Protein AF-A0A2V7P1I6-F1 (afdb_monomer_lite)

Structure (mmCIF, N/CA/C/O backbone):
data_AF-A0A2V7P1I6-F1
#
_entry.id   AF-A0A2V7P1I6-F1
#
loop_
_atom_site.group_PDB
_atom_site.id
_atom_site.type_symbol
_atom_site.label_atom_id
_atom_site.label_alt_id
_atom_site.label_comp_id
_atom_site.label_asym_id
_atom_site.label_entity_id
_atom_site.label_seq_id
_atom_site.pdbx_PDB_ins_code
_atom_site.Cartn_x
_atom_site.Cartn_y
_atom_site.Cartn_z
_atom_site.occupancy
_atom_site.B_iso_or_equiv
_atom_site.auth_seq_id
_atom_site.auth_comp_id
_atom_site.auth_asym_id
_atom_site.auth_atom_id
_atom_site.pdbx_PDB_model_num
ATOM 1 N N . MET A 1 1 ? 9.101 24.414 -1.339 1.00 35.94 1 MET A N 1
ATOM 2 C CA . MET A 1 1 ? 9.458 23.532 -2.471 1.00 35.94 1 MET A CA 1
ATOM 3 C C . MET A 1 1 ? 8.261 22.651 -2.762 1.00 35.94 1 MET A C 1
ATOM 5 O O . MET A 1 1 ? 8.001 21.736 -1.996 1.00 35.94 1 MET A O 1
ATOM 9 N N . THR A 1 2 ? 7.480 22.969 -3.791 1.00 46.25 2 THR A N 1
ATOM 10 C CA . THR A 1 2 ? 6.443 22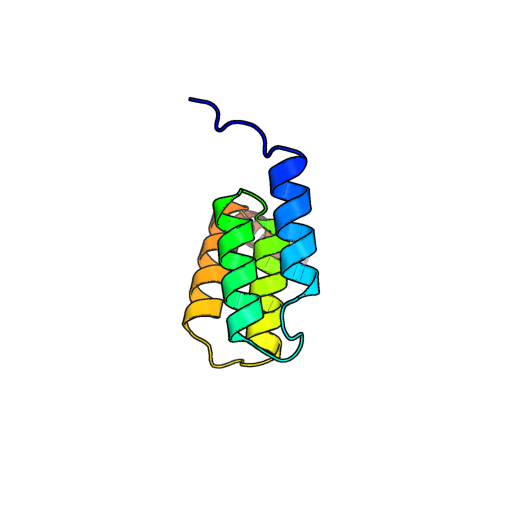.064 -4.297 1.00 46.25 2 THR A CA 1
ATOM 11 C C . THR A 1 2 ? 7.149 20.887 -4.964 1.00 46.25 2 THR A C 1
ATOM 13 O O . THR A 1 2 ? 8.009 21.092 -5.821 1.00 46.25 2 THR A O 1
ATOM 16 N N . ALA A 1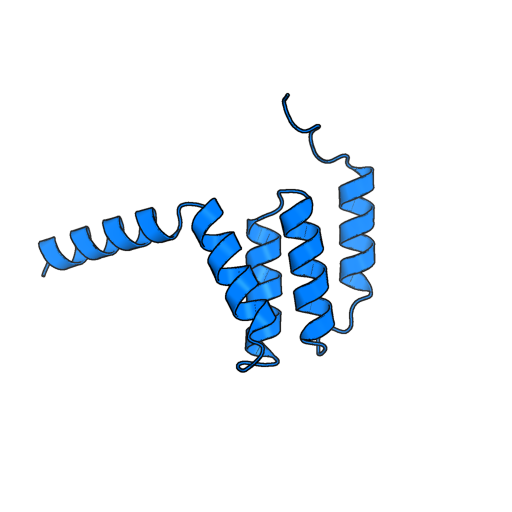 3 ? 6.865 19.658 -4.528 1.00 50.84 3 ALA A N 1
ATOM 17 C CA . ALA A 1 3 ? 7.325 18.481 -5.255 1.00 50.84 3 ALA A CA 1
ATOM 18 C C . ALA A 1 3 ? 6.826 18.596 -6.709 1.00 50.84 3 ALA A C 1
ATOM 20 O O . ALA A 1 3 ? 5.668 18.978 -6.908 1.00 50.84 3 ALA A O 1
ATOM 21 N N . PRO A 1 4 ? 7.671 18.347 -7.724 1.00 58.19 4 PRO A N 1
ATOM 22 C CA . PRO A 1 4 ? 7.218 18.399 -9.105 1.00 58.19 4 PRO A CA 1
ATOM 23 C C . PRO A 1 4 ? 6.071 17.403 -9.286 1.00 58.19 4 PRO A C 1
ATOM 25 O O . PRO A 1 4 ? 6.160 16.263 -8.825 1.00 58.19 4 PRO A O 1
ATOM 28 N N . ALA A 1 5 ? 4.991 17.847 -9.934 1.00 69.62 5 ALA A N 1
ATOM 29 C CA . ALA A 1 5 ? 3.882 16.978 -10.301 1.00 69.62 5 ALA A CA 1
ATOM 30 C C . ALA A 1 5 ? 4.423 15.751 -11.053 1.00 69.62 5 ALA A C 1
ATOM 32 O O . ALA A 1 5 ? 5.313 15.880 -11.899 1.00 69.62 5 ALA A O 1
ATOM 33 N N . LEU A 1 6 ? 3.913 14.564 -10.709 1.00 79.81 6 LEU A N 1
ATOM 34 C CA . LEU A 1 6 ? 4.329 13.303 -11.315 1.00 79.81 6 LEU A CA 1
ATOM 35 C C . LEU A 1 6 ? 4.225 13.405 -12.843 1.00 79.81 6 LEU A C 1
ATOM 37 O O . LEU A 1 6 ? 3.153 13.691 -13.375 1.00 79.81 6 LEU A O 1
ATOM 41 N N . SER A 1 7 ? 5.333 13.189 -13.553 1.00 87.19 7 SER A N 1
ATOM 42 C CA . SER A 1 7 ? 5.321 13.296 -15.013 1.00 87.19 7 SER A CA 1
ATOM 43 C C . SER A 1 7 ? 4.524 12.149 -15.646 1.00 87.19 7 SER A C 1
ATOM 45 O O . SER A 1 7 ? 4.496 11.033 -15.124 1.00 87.19 7 SER A O 1
ATOM 47 N N . GLU A 1 8 ? 3.929 12.380 -16.819 1.00 85.62 8 GLU A N 1
ATOM 48 C CA . GLU A 1 8 ? 3.244 11.318 -17.576 1.00 85.62 8 GLU A CA 1
ATOM 49 C C . GLU A 1 8 ? 4.170 10.132 -17.882 1.00 85.62 8 GLU A C 1
ATOM 51 O O . GLU A 1 8 ? 3.736 8.980 -17.900 1.00 85.62 8 GLU A O 1
ATOM 56 N N . ARG A 1 9 ? 5.468 10.404 -18.073 1.00 87.06 9 ARG A N 1
ATOM 57 C CA . ARG A 1 9 ? 6.493 9.374 -18.278 1.00 87.06 9 ARG A CA 1
ATOM 58 C C . ARG A 1 9 ? 6.684 8.509 -17.036 1.00 87.06 9 ARG A C 1
ATOM 60 O O . ARG A 1 9 ? 6.740 7.288 -17.164 1.00 87.06 9 ARG A O 1
ATOM 67 N N . ASP A 1 10 ? 6.736 9.120 -15.854 1.00 87.25 10 ASP A N 1
ATOM 68 C CA . ASP A 1 10 ? 6.852 8.393 -14.585 1.00 87.25 10 ASP A CA 1
ATOM 69 C C . ASP A 1 10 ? 5.626 7.507 -14.350 1.00 87.25 10 ASP A C 1
ATOM 71 O O . ASP A 1 10 ? 5.759 6.339 -13.981 1.00 87.25 10 ASP A O 1
ATOM 75 N N . LEU A 1 11 ? 4.430 8.034 -14.626 1.00 88.44 11 LEU A N 1
ATOM 76 C CA . LEU A 1 11 ? 3.186 7.280 -14.502 1.00 88.44 11 LEU A CA 1
ATOM 77 C C . LEU A 1 11 ? 3.121 6.113 -15.502 1.00 88.44 11 LEU A C 1
ATOM 79 O O . LEU A 1 11 ? 2.712 5.006 -15.148 1.00 88.44 11 LEU A O 1
ATOM 83 N N . ALA A 1 12 ? 3.553 6.330 -16.746 1.00 90.31 12 ALA A N 1
ATOM 84 C CA . ALA A 1 12 ? 3.615 5.283 -17.761 1.00 90.31 12 ALA A CA 1
ATOM 85 C C . ALA A 1 12 ? 4.606 4.170 -17.382 1.00 90.31 12 ALA A C 1
ATOM 87 O O . ALA A 1 12 ? 4.306 2.987 -17.571 1.00 90.31 12 ALA A O 1
ATOM 88 N N . ALA A 1 13 ? 5.758 4.531 -16.810 1.00 90.50 13 ALA A N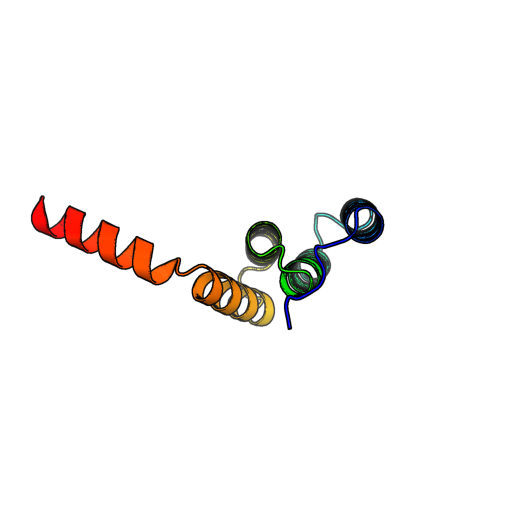 1
ATOM 89 C CA . ALA A 1 13 ? 6.741 3.571 -16.322 1.00 90.50 13 ALA A CA 1
ATOM 90 C C . ALA A 1 13 ? 6.175 2.716 -15.177 1.00 90.50 13 ALA A C 1
ATOM 92 O O . ALA A 1 13 ? 6.277 1.489 -15.232 1.00 90.50 13 ALA A O 1
ATOM 93 N N . LEU A 1 14 ? 5.508 3.339 -14.199 1.00 92.69 14 LEU A N 1
ATOM 94 C CA . LEU A 1 14 ? 4.854 2.634 -13.092 1.00 92.69 14 LEU A CA 1
ATOM 95 C C . LEU A 1 14 ? 3.784 1.654 -13.583 1.00 92.69 14 LEU A C 1
ATOM 97 O O . LEU A 1 14 ? 3.808 0.484 -13.213 1.00 92.69 14 LEU A O 1
ATOM 101 N N . ARG A 1 15 ? 2.899 2.088 -14.489 1.00 91.56 15 ARG A N 1
ATOM 102 C CA . ARG A 1 15 ? 1.867 1.218 -15.083 1.00 91.56 15 ARG A CA 1
ATOM 103 C C . ARG A 1 15 ? 2.463 0.055 -15.870 1.00 91.56 15 ARG A C 1
ATOM 105 O O . ARG A 1 15 ? 1.930 -1.050 -15.861 1.00 91.56 15 ARG A O 1
ATOM 112 N N . SER A 1 16 ? 3.559 0.297 -16.586 1.00 93.69 16 SER A N 1
ATOM 113 C CA . SER A 1 16 ? 4.269 -0.759 -17.307 1.00 93.69 16 SER A CA 1
ATOM 114 C C . SER A 1 16 ? 4.862 -1.789 -16.347 1.00 93.69 16 SER A C 1
ATOM 116 O O . SER A 1 16 ? 4.715 -2.987 -16.574 1.00 93.69 16 SER A O 1
ATOM 118 N N . PHE A 1 17 ? 5.472 -1.328 -15.254 1.00 90.88 17 PHE A N 1
ATOM 119 C CA . PHE A 1 17 ? 6.011 -2.195 -14.212 1.00 90.88 17 PHE A CA 1
ATOM 120 C C . PHE A 1 17 ? 4.908 -2.999 -13.509 1.00 90.88 17 PHE A C 1
ATOM 122 O O . PHE A 1 17 ? 5.032 -4.215 -13.407 1.00 90.88 17 PHE A O 1
ATOM 129 N N . ALA A 1 18 ? 3.791 -2.365 -13.143 1.00 91.81 18 ALA A N 1
ATOM 130 C CA . ALA A 1 18 ? 2.645 -3.027 -12.515 1.00 91.81 18 ALA A CA 1
ATOM 131 C C . ALA A 1 18 ? 2.051 -4.163 -13.368 1.00 91.81 18 ALA A C 1
ATOM 133 O O . ALA A 1 18 ? 1.570 -5.152 -12.838 1.00 91.81 18 ALA A O 1
ATOM 134 N N . ARG A 1 19 ? 2.128 -4.084 -14.702 1.00 93.94 19 ARG A N 1
ATOM 135 C CA . ARG A 1 19 ? 1.682 -5.182 -15.585 1.00 93.94 19 ARG A CA 1
ATOM 136 C C . ARG A 1 19 ? 2.633 -6.378 -15.634 1.00 93.94 19 ARG A C 1
ATOM 138 O O . ARG A 1 19 ? 2.289 -7.393 -16.228 1.00 93.94 19 ARG A O 1
ATOM 145 N N . ARG A 1 20 ? 3.847 -6.232 -15.106 1.00 93.75 20 ARG A N 1
ATOM 146 C CA . ARG A 1 20 ? 4.912 -7.240 -15.178 1.00 93.75 20 ARG A CA 1
ATOM 147 C C . ARG A 1 20 ? 5.166 -7.939 -13.849 1.00 93.75 20 ARG A C 1
ATOM 149 O O . ARG A 1 20 ? 5.963 -8.872 -13.838 1.00 93.75 20 ARG A O 1
ATOM 156 N N . ILE A 1 21 ? 4.555 -7.478 -12.757 1.00 95.31 21 ILE A N 1
ATOM 157 C CA . ILE A 1 21 ? 4.646 -8.185 -11.481 1.00 95.31 21 ILE A CA 1
ATOM 158 C C . ILE A 1 21 ? 3.820 -9.472 -11.536 1.00 95.31 21 ILE A C 1
ATOM 160 O O . ILE A 1 21 ? 2.832 -9.547 -12.267 1.00 95.31 21 ILE A O 1
ATOM 164 N N . ASP A 1 22 ? 4.232 -10.479 -10.772 1.00 95.56 22 ASP A N 1
ATOM 165 C CA . ASP A 1 22 ? 3.422 -11.676 -10.569 1.00 95.56 22 ASP A CA 1
ATOM 166 C C . ASP A 1 22 ? 2.229 -11.323 -9.658 1.00 95.56 22 ASP A C 1
ATOM 168 O O . ASP A 1 22 ? 2.453 -10.893 -8.524 1.00 95.56 22 ASP A O 1
ATOM 172 N N . PRO A 1 23 ? 0.971 -11.496 -10.114 1.00 94.81 23 PRO A N 1
ATOM 173 C CA . PRO A 1 23 ? -0.219 -11.162 -9.327 1.00 94.81 23 PRO A CA 1
ATOM 174 C C . PRO A 1 23 ? -0.442 -12.064 -8.099 1.00 94.81 23 PRO A C 1
ATOM 176 O O . PRO A 1 23 ? -1.377 -11.830 -7.329 1.00 94.81 23 PRO A O 1
ATOM 179 N N . SER A 1 24 ? 0.357 -13.125 -7.941 1.00 97.06 24 SER A N 1
ATOM 180 C CA . SER A 1 24 ? 0.323 -14.032 -6.786 1.00 97.06 24 SER A CA 1
ATOM 181 C C . SER A 1 24 ? 1.497 -13.817 -5.825 1.00 97.06 24 SER A C 1
ATOM 183 O O . SER A 1 24 ? 1.558 -14.474 -4.787 1.00 97.06 24 SER A O 1
ATOM 185 N N . ASP A 1 25 ? 2.420 -12.905 -6.139 1.00 98.00 25 ASP A N 1
ATOM 186 C CA . ASP A 1 25 ? 3.575 -12.593 -5.297 1.00 98.00 25 ASP A CA 1
ATOM 187 C C . ASP A 1 25 ? 3.269 -11.402 -4.374 1.00 98.00 25 ASP A C 1
ATOM 189 O O . ASP A 1 25 ? 3.262 -10.236 -4.784 1.00 98.00 25 ASP A O 1
ATOM 193 N N . ALA A 1 26 ? 3.060 -11.698 -3.088 1.00 98.25 26 ALA A N 1
ATOM 194 C CA . ALA A 1 26 ? 2.837 -10.691 -2.051 1.00 98.25 26 ALA A CA 1
ATOM 195 C C . ALA A 1 26 ? 3.983 -9.662 -1.963 1.00 98.25 26 ALA A C 1
ATOM 197 O O . ALA A 1 26 ? 3.747 -8.467 -1.766 1.00 98.25 26 ALA A O 1
ATOM 198 N N . GLY A 1 27 ? 5.231 -10.100 -2.155 1.00 98.19 27 GLY A N 1
ATOM 199 C CA . GLY A 1 27 ? 6.402 -9.230 -2.146 1.00 98.19 27 GLY A CA 1
ATOM 200 C C . GLY A 1 27 ? 6.425 -8.269 -3.326 1.00 98.19 27 GLY A C 1
ATOM 201 O O . GLY A 1 27 ? 6.785 -7.098 -3.158 1.00 98.19 27 GLY A O 1
ATOM 202 N N . ALA A 1 28 ? 5.988 -8.723 -4.499 1.00 97.94 28 ALA A N 1
ATOM 203 C CA . ALA A 1 28 ? 5.892 -7.877 -5.678 1.00 97.94 28 ALA A CA 1
ATOM 204 C C . ALA A 1 28 ? 4.835 -6.774 -5.504 1.00 97.94 28 ALA A C 1
ATOM 206 O O . ALA A 1 28 ? 5.128 -5.607 -5.781 1.00 97.94 28 ALA A O 1
ATOM 207 N N . HIS A 1 29 ? 3.666 -7.114 -4.952 1.00 98.38 29 HIS A N 1
ATOM 208 C CA . HIS A 1 29 ? 2.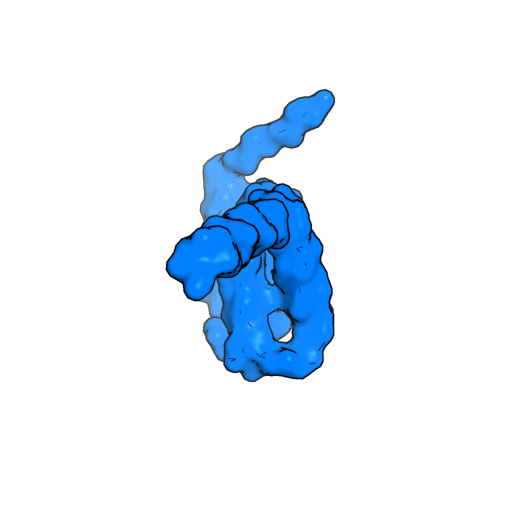635 -6.139 -4.586 1.00 98.38 29 HIS A CA 1
ATOM 209 C C . HIS A 1 29 ? 3.132 -5.140 -3.528 1.00 98.38 29 HIS A C 1
ATOM 211 O O . HIS A 1 29 ? 3.026 -3.930 -3.727 1.00 98.38 29 HIS A O 1
ATOM 217 N N . ASN A 1 30 ? 3.792 -5.600 -2.456 1.00 98.56 30 ASN A N 1
ATOM 218 C CA . ASN A 1 30 ? 4.380 -4.695 -1.461 1.00 98.56 30 ASN A CA 1
ATOM 219 C C . ASN A 1 30 ? 5.391 -3.721 -2.095 1.00 98.56 30 ASN A C 1
ATOM 221 O O . ASN A 1 30 ? 5.369 -2.523 -1.821 1.00 98.56 30 ASN A O 1
ATOM 225 N N . ASN A 1 31 ? 6.269 -4.210 -2.969 1.00 97.81 31 ASN A N 1
ATOM 226 C CA . ASN A 1 31 ? 7.266 -3.363 -3.621 1.00 97.81 31 ASN A CA 1
ATOM 227 C C . ASN A 1 31 ? 6.627 -2.345 -4.576 1.00 97.81 31 ASN A C 1
ATOM 229 O O . ASN A 1 31 ? 7.073 -1.195 -4.631 1.00 97.81 31 ASN A O 1
ATOM 233 N N . LEU A 1 32 ? 5.571 -2.733 -5.296 1.00 97.25 32 LEU A N 1
ATOM 234 C CA . LEU A 1 32 ? 4.797 -1.817 -6.130 1.00 97.25 32 LEU A CA 1
ATOM 235 C C . LEU A 1 32 ? 4.108 -0.735 -5.283 1.00 97.25 32 LEU A C 1
ATOM 237 O O . LEU A 1 32 ? 4.197 0.446 -5.621 1.00 97.25 32 LEU A O 1
ATOM 241 N N . GLY A 1 33 ? 3.523 -1.108 -4.142 1.00 97.56 33 GLY A N 1
ATOM 242 C CA . GLY A 1 33 ? 2.943 -0.160 -3.192 1.00 97.56 33 GLY A CA 1
ATOM 243 C C . GLY A 1 33 ? 3.962 0.861 -2.680 1.00 97.56 33 GLY A C 1
ATOM 244 O O . GLY A 1 33 ? 3.692 2.063 -2.682 1.00 97.56 33 GLY A O 1
ATOM 245 N N . VAL A 1 34 ? 5.184 0.425 -2.343 1.00 97.31 34 VAL A N 1
ATOM 246 C CA . VAL A 1 34 ? 6.278 1.336 -1.948 1.00 97.31 34 VAL A CA 1
ATOM 247 C C . VAL A 1 34 ? 6.611 2.325 -3.068 1.00 97.31 34 VAL A C 1
ATOM 249 O O . VAL A 1 34 ? 6.844 3.507 -2.801 1.00 97.31 34 VAL A O 1
ATOM 252 N N . LEU A 1 35 ? 6.638 1.877 -4.326 1.00 95.06 35 LEU A N 1
ATOM 253 C CA . LEU A 1 35 ? 6.901 2.758 -5.466 1.00 95.06 35 LEU A CA 1
ATOM 254 C C . LEU A 1 35 ? 5.801 3.809 -5.641 1.00 95.06 35 LEU A C 1
ATOM 256 O O . LEU A 1 35 ? 6.125 4.985 -5.821 1.00 95.06 35 LEU A O 1
ATOM 260 N N . TYR A 1 36 ? 4.531 3.410 -5.552 1.00 95.44 36 TYR A N 1
ATOM 261 C CA . TYR A 1 36 ? 3.402 4.339 -5.611 1.00 95.44 36 TYR A CA 1
ATOM 262 C C . TYR A 1 36 ? 3.441 5.355 -4.468 1.00 95.44 36 TYR A C 1
ATOM 264 O O . TYR A 1 36 ? 3.374 6.561 -4.719 1.00 95.44 36 TYR A O 1
ATOM 272 N N . TYR A 1 37 ? 3.676 4.894 -3.239 1.00 94.56 37 TYR A N 1
ATOM 273 C CA . TYR A 1 37 ? 3.761 5.750 -2.059 1.00 94.56 37 TYR A CA 1
ATOM 274 C C . TYR A 1 37 ? 4.863 6.810 -2.206 1.00 94.56 37 TYR A C 1
ATOM 276 O O . TYR A 1 37 ? 4.620 8.003 -2.036 1.00 94.56 37 TYR A O 1
ATOM 284 N N . ARG A 1 38 ? 6.063 6.413 -2.653 1.00 92.12 38 ARG A N 1
ATOM 285 C CA . ARG A 1 38 ? 7.184 7.344 -2.898 1.00 92.12 38 ARG A CA 1
ATOM 286 C C . ARG A 1 38 ? 6.914 8.368 -4.002 1.00 92.12 38 ARG A C 1
ATOM 288 O O . ARG A 1 38 ? 7.613 9.378 -4.073 1.00 92.12 38 ARG A O 1
ATOM 295 N N . LYS A 1 39 ? 5.950 8.101 -4.882 1.00 90.94 39 LYS A N 1
ATOM 296 C CA . LYS A 1 39 ? 5.506 9.011 -5.944 1.00 90.94 39 LYS A CA 1
ATOM 297 C C . LYS A 1 39 ? 4.279 9.841 -5.545 1.00 90.94 39 LYS A C 1
ATOM 299 O O . LYS A 1 39 ? 3.794 10.607 -6.371 1.00 90.94 39 LYS A O 1
ATOM 304 N N . GLY A 1 40 ? 3.811 9.724 -4.299 1.00 90.31 40 GLY A N 1
ATOM 305 C CA . GLY A 1 40 ? 2.636 10.431 -3.784 1.00 90.31 40 GLY A CA 1
ATOM 306 C C . GLY A 1 40 ? 1.300 9.832 -4.233 1.00 90.31 40 GLY A C 1
ATOM 307 O O . GLY A 1 40 ? 0.253 10.415 -3.970 1.00 90.31 40 GLY A O 1
ATOM 308 N N . LEU A 1 41 ? 1.319 8.671 -4.890 1.00 92.12 41 LEU A N 1
ATOM 309 C CA . LEU A 1 41 ? 0.135 7.929 -5.323 1.00 92.12 41 LEU A CA 1
ATOM 310 C C . LEU A 1 41 ? -0.359 7.053 -4.163 1.00 92.12 41 LEU A C 1
ATOM 312 O O . LEU A 1 41 ? -0.220 5.832 -4.166 1.00 92.12 41 LEU A O 1
ATOM 316 N N . VAL A 1 42 ? -0.824 7.702 -3.091 1.00 93.00 42 VAL A N 1
ATOM 317 C CA . VAL A 1 42 ? -1.080 7.028 -1.805 1.00 93.00 42 VAL A CA 1
ATOM 318 C C . VAL A 1 42 ? -2.265 6.060 -1.888 1.00 93.00 42 VAL A C 1
ATOM 320 O O . VAL A 1 42 ? -2.219 4.993 -1.283 1.00 93.00 42 VAL A O 1
ATOM 323 N N . ALA A 1 43 ? -3.295 6.376 -2.678 1.00 92.44 43 ALA A N 1
ATOM 324 C CA . ALA A 1 43 ? -4.442 5.489 -2.875 1.00 92.44 43 ALA A CA 1
ATOM 325 C C . ALA A 1 43 ? -4.040 4.180 -3.577 1.00 92.44 43 ALA A C 1
ATOM 327 O O . ALA A 1 43 ? -4.419 3.094 -3.141 1.00 92.44 43 ALA A O 1
ATOM 328 N N . GLU A 1 44 ? -3.225 4.276 -4.627 1.00 94.81 44 GLU A N 1
ATOM 329 C CA . GLU A 1 44 ? -2.670 3.123 -5.328 1.00 94.81 44 GLU A CA 1
ATOM 330 C C . GLU A 1 44 ? -1.734 2.323 -4.418 1.00 94.81 44 GLU A C 1
ATOM 332 O O . GLU A 1 44 ? -1.780 1.098 -4.416 1.00 94.81 44 GLU A O 1
ATOM 337 N N . ALA A 1 45 ? -0.936 2.995 -3.584 1.00 97.00 45 ALA A N 1
ATOM 338 C CA . ALA A 1 45 ? -0.090 2.317 -2.608 1.00 97.00 45 ALA A CA 1
ATOM 339 C C . ALA A 1 45 ? -0.899 1.476 -1.611 1.00 97.00 45 ALA A C 1
ATOM 341 O O . ALA A 1 45 ? -0.562 0.316 -1.381 1.00 97.00 45 ALA A O 1
ATOM 342 N N . ILE A 1 46 ? -1.980 2.042 -1.061 1.00 97.06 46 ILE A N 1
ATOM 343 C CA . ILE A 1 46 ? -2.901 1.345 -0.154 1.00 97.06 46 ILE A CA 1
ATOM 344 C C . ILE A 1 46 ? -3.440 0.080 -0.822 1.00 97.06 46 ILE A C 1
ATOM 346 O O . ILE A 1 46 ? -3.351 -0.991 -0.229 1.00 97.06 46 ILE A O 1
ATOM 350 N N . ALA A 1 47 ? -3.927 0.179 -2.064 1.00 96.69 47 ALA A N 1
ATOM 351 C CA . ALA A 1 47 ? -4.475 -0.968 -2.786 1.00 96.69 47 ALA A CA 1
ATOM 352 C C . ALA A 1 47 ? -3.455 -2.113 -2.929 1.00 96.69 47 ALA A C 1
ATOM 354 O O . ALA A 1 47 ? -3.784 -3.275 -2.691 1.00 96.69 47 ALA A O 1
ATOM 355 N N . GLU A 1 48 ? -2.204 -1.790 -3.257 1.00 98.31 48 GLU A N 1
ATOM 356 C CA . GLU A 1 48 ? -1.149 -2.792 -3.425 1.00 98.31 48 GLU A CA 1
ATOM 357 C C . GLU A 1 48 ? -0.678 -3.390 -2.090 1.00 98.31 48 GLU A C 1
ATOM 359 O O . GLU A 1 48 ? -0.447 -4.597 -2.002 1.00 98.31 48 GLU A O 1
ATOM 364 N N . PHE A 1 49 ? -0.586 -2.594 -1.018 1.00 98.50 49 PHE A N 1
ATOM 365 C CA . PHE A 1 49 ? -0.289 -3.128 0.316 1.00 98.50 49 PHE A CA 1
ATOM 366 C C . PHE A 1 49 ? -1.412 -4.031 0.832 1.00 98.50 49 PHE A C 1
ATOM 368 O O . PHE A 1 49 ? -1.133 -5.087 1.401 1.00 98.50 49 PHE A O 1
ATOM 375 N N . THR A 1 50 ? -2.674 -3.661 0.598 1.00 98.31 50 THR A N 1
ATOM 376 C CA . THR A 1 50 ? -3.823 -4.520 0.902 1.00 98.31 50 THR A CA 1
ATOM 377 C C . THR A 1 50 ? -3.732 -5.827 0.125 1.00 98.31 50 THR A C 1
ATOM 379 O O . THR A 1 50 ? -3.864 -6.890 0.725 1.00 98.31 50 THR A O 1
ATOM 382 N N . ARG A 1 51 ? -3.415 -5.778 -1.175 1.00 98.38 51 ARG A N 1
ATOM 383 C CA . ARG A 1 51 ? -3.274 -6.991 -1.987 1.00 98.38 51 ARG A CA 1
ATOM 384 C C . ARG A 1 51 ? -2.143 -7.901 -1.503 1.00 98.38 51 ARG A C 1
ATOM 386 O O . ARG A 1 51 ? -2.315 -9.117 -1.465 1.00 98.38 51 ARG A O 1
ATOM 393 N N . ALA A 1 52 ? -1.015 -7.329 -1.081 1.00 98.62 52 ALA A N 1
ATOM 394 C CA .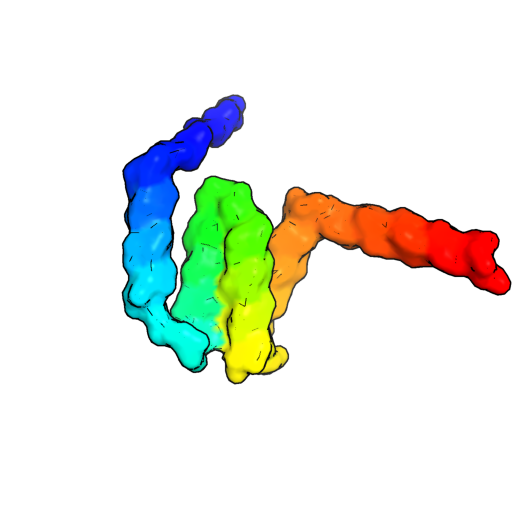 ALA A 1 52 ? 0.069 -8.092 -0.468 1.00 98.62 52 ALA A CA 1
ATOM 395 C C . ALA A 1 52 ? -0.396 -8.839 0.796 1.00 98.62 52 ALA A C 1
ATOM 397 O O . ALA A 1 52 ? -0.054 -10.005 0.968 1.00 98.62 52 ALA A O 1
ATOM 398 N N . LEU A 1 53 ? -1.218 -8.206 1.639 1.00 98.50 53 LEU A N 1
ATOM 399 C CA . LEU A 1 53 ? -1.770 -8.815 2.856 1.00 98.50 53 LEU A CA 1
ATOM 400 C C . LEU A 1 53 ? -2.897 -9.823 2.589 1.00 98.50 53 LEU A C 1
ATOM 402 O O . LEU A 1 53 ? -3.086 -10.742 3.380 1.00 98.50 53 LEU A O 1
ATOM 406 N N . GLU A 1 54 ? -3.638 -9.688 1.487 1.00 98.44 54 GLU A N 1
ATOM 407 C CA . GLU A 1 54 ? -4.582 -10.723 1.037 1.00 98.44 54 GLU A CA 1
ATOM 408 C C . GLU A 1 54 ? -3.856 -12.018 0.640 1.00 98.44 54 GLU A C 1
ATOM 410 O O . GLU A 1 54 ? -4.378 -13.110 0.867 1.00 98.44 54 GLU A O 1
ATOM 415 N N . LEU A 1 55 ? -2.659 -11.898 0.052 1.00 98.38 55 LEU A N 1
ATOM 416 C CA . LEU A 1 55 ? -1.823 -13.024 -0.373 1.00 98.38 55 LEU A CA 1
ATOM 417 C C . LEU A 1 55 ? -1.000 -13.612 0.785 1.00 98.38 55 LEU A C 1
ATOM 419 O O . LEU A 1 55 ? -0.937 -14.831 0.936 1.00 98.38 55 LEU A O 1
ATOM 423 N N . ASP A 1 56 ? -0.395 -12.757 1.615 1.00 98.38 56 ASP A N 1
ATOM 424 C CA . ASP A 1 56 ? 0.302 -13.136 2.847 1.00 98.38 56 ASP A CA 1
ATOM 425 C C . ASP A 1 56 ? -0.160 -12.268 4.036 1.00 98.38 56 ASP A C 1
ATOM 427 O O . ASP A 1 56 ? 0.420 -11.213 4.320 1.00 98.38 56 ASP A O 1
ATOM 431 N N . PRO A 1 57 ? -1.152 -12.745 4.810 1.00 98.25 57 PRO A N 1
ATOM 432 C CA . PRO A 1 57 ? -1.658 -12.032 5.982 1.00 98.25 57 PRO A CA 1
ATOM 433 C C . PRO A 1 57 ? -0.632 -11.820 7.103 1.00 98.25 57 PRO A C 1
ATOM 435 O O . PRO A 1 57 ? -0.900 -11.067 8.037 1.00 98.25 57 PRO A O 1
ATOM 438 N N . LYS A 1 58 ? 0.523 -12.502 7.071 1.00 98.12 58 LYS A N 1
ATOM 439 C CA . LYS A 1 58 ? 1.572 -12.399 8.099 1.00 98.12 58 LYS A CA 1
ATOM 440 C C . LYS A 1 58 ? 2.710 -11.462 7.689 1.00 98.12 58 LYS A C 1
ATOM 442 O O . LYS A 1 58 ? 3.672 -11.308 8.448 1.00 98.12 58 LYS A O 1
ATOM 447 N N . MET A 1 59 ? 2.611 -10.816 6.527 1.00 98.38 59 MET A N 1
ATOM 448 C CA . MET A 1 59 ? 3.637 -9.925 5.998 1.00 98.38 59 MET A CA 1
ATOM 449 C C . MET A 1 59 ? 3.698 -8.594 6.769 1.00 98.38 59 MET A C 1
ATOM 451 O O . MET A 1 59 ? 3.165 -7.569 6.344 1.00 98.38 59 MET A O 1
ATOM 455 N N . GLN A 1 60 ? 4.417 -8.583 7.895 1.00 98.38 60 GLN A N 1
ATOM 456 C CA . GLN A 1 60 ? 4.522 -7.421 8.797 1.00 98.38 60 GLN A CA 1
ATOM 457 C C . GLN A 1 60 ? 4.999 -6.137 8.100 1.00 98.38 60 GLN A C 1
ATOM 459 O O . GLN A 1 60 ? 4.587 -5.037 8.463 1.00 98.38 60 GLN A O 1
ATOM 464 N N . VAL A 1 61 ? 5.860 -6.257 7.083 1.00 98.25 61 VAL A N 1
ATOM 465 C CA . VAL A 1 61 ? 6.330 -5.097 6.311 1.00 98.25 61 VAL A CA 1
ATOM 466 C C . VAL A 1 61 ? 5.201 -4.441 5.510 1.00 98.25 61 VAL A C 1
ATOM 468 O O . VAL A 1 61 ? 5.108 -3.216 5.504 1.00 98.25 61 VAL A O 1
ATOM 471 N N . ALA A 1 62 ? 4.310 -5.230 4.901 1.00 98.19 62 ALA A N 1
ATOM 472 C CA . ALA A 1 62 ? 3.167 -4.712 4.154 1.00 98.19 62 ALA A CA 1
ATOM 473 C C . ALA A 1 62 ? 2.144 -4.071 5.100 1.00 98.19 62 ALA A C 1
ATOM 475 O O . ALA A 1 62 ? 1.638 -2.990 4.809 1.00 98.19 62 ALA A O 1
ATOM 476 N N . GLN A 1 63 ? 1.924 -4.672 6.276 1.00 98.25 63 GLN A N 1
ATOM 477 C CA . GLN A 1 63 ? 1.086 -4.086 7.324 1.00 98.25 63 GLN A CA 1
ATOM 478 C C . GLN A 1 63 ? 1.610 -2.715 7.763 1.00 98.25 63 GLN A C 1
ATOM 480 O O . GLN A 1 63 ? 0.865 -1.738 7.754 1.00 98.25 63 GLN A O 1
ATOM 485 N N . ARG A 1 64 ? 2.904 -2.615 8.085 1.00 98.12 64 ARG A N 1
ATOM 486 C CA . ARG A 1 64 ? 3.514 -1.345 8.494 1.00 98.12 64 ARG A CA 1
ATOM 487 C C . ARG A 1 64 ? 3.415 -0.281 7.400 1.00 98.12 64 ARG A C 1
ATOM 489 O O . ARG A 1 64 ? 3.146 0.879 7.693 1.00 98.12 64 ARG A O 1
ATOM 496 N N . ASN A 1 65 ? 3.629 -0.667 6.144 1.00 98.19 65 ASN A N 1
ATOM 497 C CA . ASN A 1 65 ? 3.507 0.248 5.014 1.00 98.19 65 ASN A CA 1
ATOM 498 C C . ASN A 1 65 ? 2.062 0.742 4.821 1.00 98.19 65 ASN A C 1
ATOM 500 O O . ASN A 1 65 ? 1.856 1.923 4.547 1.00 98.19 65 ASN A O 1
ATOM 504 N N . LEU A 1 66 ? 1.071 -0.132 5.016 1.00 96.81 66 LEU A N 1
ATOM 505 C CA . LEU A 1 66 ? -0.347 0.222 4.959 1.00 96.81 66 LEU A CA 1
ATOM 506 C C . LEU A 1 66 ? -0.747 1.192 6.083 1.00 96.81 66 LEU A C 1
ATOM 508 O O . LEU A 1 66 ? -1.439 2.173 5.824 1.00 96.81 66 LEU A O 1
ATOM 512 N N . GLU A 1 67 ? -0.278 0.959 7.312 1.00 95.25 67 GLU A N 1
ATOM 513 C CA . GLU A 1 67 ? -0.510 1.856 8.456 1.00 95.25 67 GLU A CA 1
ATOM 514 C C . GLU A 1 67 ? 0.053 3.263 8.199 1.00 95.25 67 GLU A C 1
ATOM 516 O O . GLU A 1 67 ? -0.635 4.260 8.424 1.00 95.25 67 GLU A O 1
ATOM 521 N N . ILE A 1 68 ? 1.276 3.346 7.662 1.00 95.06 68 ILE A N 1
ATOM 522 C CA . ILE A 1 68 ? 1.901 4.616 7.267 1.00 95.06 68 ILE A CA 1
ATOM 523 C C . ILE A 1 68 ? 1.074 5.307 6.175 1.00 95.06 68 ILE A C 1
ATOM 525 O O . ILE A 1 68 ? 0.765 6.491 6.290 1.00 95.06 68 ILE A O 1
ATOM 529 N N . ALA A 1 69 ? 0.666 4.569 5.140 1.00 94.31 69 ALA A N 1
ATOM 530 C CA . ALA A 1 69 ? -0.119 5.132 4.047 1.00 94.31 69 ALA A CA 1
ATOM 531 C C . ALA A 1 69 ? -1.483 5.669 4.522 1.00 94.31 69 ALA A C 1
ATOM 533 O O . ALA A 1 69 ? -1.893 6.744 4.096 1.00 94.31 69 ALA A O 1
ATOM 534 N N . HIS A 1 70 ? -2.165 4.976 5.441 1.00 92.00 70 HIS A N 1
ATOM 535 C CA . HIS A 1 70 ? -3.425 5.449 6.027 1.00 92.00 70 HIS A CA 1
ATOM 536 C C . HIS A 1 70 ? -3.264 6.678 6.923 1.00 92.00 70 HIS A C 1
ATOM 538 O O . HIS A 1 70 ? -4.143 7.547 6.940 1.00 92.00 70 HIS A O 1
ATOM 544 N N . HIS A 1 71 ? -2.163 6.758 7.670 1.00 88.31 71 HIS A N 1
ATOM 545 C CA . HIS A 1 71 ? -1.856 7.930 8.481 1.00 88.31 71 HIS A CA 1
ATOM 546 C C . HIS A 1 71 ? -1.723 9.182 7.600 1.00 88.31 71 HIS A C 1
ATOM 548 O O . HIS A 1 71 ? -2.321 10.214 7.898 1.00 88.31 71 HIS A O 1
ATOM 554 N N . ASP A 1 72 ? -1.037 9.069 6.463 1.00 84.31 72 ASP A N 1
ATOM 555 C CA . ASP A 1 72 ? -0.798 10.199 5.559 1.00 84.31 72 ASP A CA 1
ATOM 556 C C . ASP A 1 72 ? -2.050 10.693 4.818 1.00 84.31 72 ASP A C 1
ATOM 558 O O . ASP A 1 72 ? -2.083 11.838 4.368 1.00 84.31 72 ASP A O 1
ATOM 562 N N . THR A 1 73 ? -3.102 9.873 4.706 1.00 80.25 73 THR A N 1
ATOM 563 C CA . THR A 1 73 ? -4.380 10.294 4.103 1.00 80.25 73 THR A CA 1
ATOM 564 C C . THR A 1 73 ? -5.375 10.878 5.109 1.00 80.25 73 THR A C 1
ATOM 566 O O . THR A 1 73 ? -6.490 11.210 4.711 1.00 80.25 73 THR A O 1
ATOM 569 N N . GLY A 1 74 ? -5.048 10.937 6.408 1.00 77.31 74 GLY A N 1
ATOM 570 C CA . GLY A 1 74 ? -6.018 11.294 7.456 1.00 77.31 74 GLY A CA 1
ATOM 571 C C . GLY A 1 74 ? -7.157 10.273 7.587 1.00 77.31 74 GLY A C 1
ATOM 572 O O . GLY A 1 74 ? -8.249 10.593 8.058 1.00 77.31 74 GLY A O 1
ATOM 573 N N . TYR A 1 75 ? -6.933 9.026 7.146 1.00 79.50 75 TYR A N 1
ATOM 574 C CA . TYR A 1 75 ? -7.970 7.986 7.143 1.00 79.50 75 TYR A CA 1
ATOM 575 C C . TYR A 1 75 ? -8.514 7.734 8.553 1.00 79.50 75 TYR A C 1
ATOM 577 O O . TYR A 1 75 ? -9.721 7.577 8.743 1.00 79.50 75 TYR A O 1
ATOM 585 N N . TYR A 1 76 ? -7.632 7.746 9.554 1.00 77.06 76 TYR A N 1
ATOM 586 C CA . TYR A 1 76 ? -8.015 7.560 10.950 1.00 77.06 76 TYR A CA 1
ATOM 587 C C . TYR A 1 76 ? -8.914 8.687 11.467 1.00 77.06 76 TYR A C 1
ATOM 589 O O . TYR A 1 76 ? -9.870 8.397 12.183 1.00 77.06 76 TYR A O 1
ATOM 597 N N . ASP A 1 77 ? -8.693 9.931 11.040 1.00 79.50 77 ASP A N 1
ATOM 598 C CA . ASP A 1 77 ? -9.538 11.064 11.426 1.00 79.50 77 ASP A CA 1
ATOM 599 C C . ASP A 1 77 ? -10.963 10.894 10.881 1.00 79.50 77 ASP A C 1
ATOM 601 O O . ASP A 1 77 ? -11.945 11.050 11.612 1.00 79.50 77 ASP A O 1
ATOM 605 N N . GLY A 1 78 ? -11.085 10.469 9.617 1.00 79.38 78 GLY A N 1
ATOM 606 C CA . GLY A 1 78 ? -12.375 10.147 9.001 1.00 79.38 78 GLY A CA 1
ATOM 607 C C . GLY A 1 78 ? -13.092 8.987 9.698 1.00 79.38 78 GLY A C 1
ATOM 608 O O . GLY A 1 78 ? -14.284 9.074 9.998 1.00 79.38 78 GLY A O 1
ATOM 609 N N . ARG A 1 79 ? -12.361 7.914 10.028 1.00 81.38 79 ARG A N 1
ATOM 610 C CA . ARG A 1 79 ? -12.909 6.761 10.760 1.00 81.38 79 ARG A CA 1
ATOM 611 C C . ARG A 1 79 ? -13.382 7.130 12.164 1.00 81.38 79 ARG A C 1
ATOM 613 O O . ARG A 1 79 ? -14.426 6.638 12.590 1.00 81.38 79 ARG A O 1
ATOM 620 N N . VAL A 1 80 ? -12.650 7.986 12.876 1.00 86.75 80 VAL A N 1
ATOM 621 C CA . VAL A 1 80 ? -13.053 8.481 14.200 1.00 86.75 80 VAL A CA 1
ATOM 622 C C . VAL A 1 80 ? -14.337 9.302 14.098 1.00 86.75 80 VAL A C 1
ATOM 624 O O . VAL A 1 80 ? -15.270 9.045 14.859 1.00 86.75 80 VAL A O 1
ATOM 627 N N . ALA A 1 81 ? -14.425 10.228 13.139 1.00 85.88 81 ALA A N 1
ATOM 628 C CA . ALA A 1 81 ? -15.616 11.055 12.947 1.00 85.88 81 ALA A CA 1
ATOM 629 C C . ALA A 1 81 ? -16.871 10.213 12.638 1.00 85.88 81 ALA A C 1
ATOM 631 O O . ALA A 1 81 ? -17.929 10.427 13.231 1.00 85.88 81 ALA A O 1
ATOM 632 N N . GLU A 1 82 ? -16.748 9.207 11.765 1.00 87.81 82 GLU A N 1
ATOM 633 C CA . GLU A 1 82 ? -17.844 8.289 11.428 1.00 87.81 82 GLU A CA 1
ATOM 634 C C . GLU A 1 82 ? -18.304 7.468 12.644 1.00 87.81 82 GLU A C 1
ATOM 636 O O . GLU A 1 82 ? -19.502 7.325 12.897 1.00 87.81 82 GLU A O 1
ATOM 641 N N . LEU A 1 83 ? -17.360 6.943 13.434 1.00 89.56 83 LEU A N 1
ATOM 642 C CA . LEU A 1 83 ? -17.678 6.186 14.646 1.00 89.56 83 LEU A CA 1
ATOM 643 C C . LEU A 1 83 ? -18.372 7.059 15.698 1.00 89.56 83 LEU A C 1
ATOM 645 O O . LEU A 1 83 ? -19.332 6.611 16.323 1.00 89.56 83 LEU A O 1
ATOM 649 N N . GLN A 1 84 ? -17.933 8.308 15.867 1.00 91.00 84 GLN A N 1
ATOM 650 C CA . GLN A 1 84 ? -18.577 9.268 16.767 1.00 91.00 84 GLN A CA 1
ATOM 651 C C . GLN A 1 84 ? -20.008 9.605 16.336 1.00 91.00 84 GLN A C 1
ATOM 653 O O . GLN A 1 84 ? -20.874 9.800 17.186 1.00 91.00 84 GLN A O 1
ATOM 658 N N . GLU A 1 85 ? -20.283 9.683 15.034 1.00 90.56 85 GLU A N 1
ATOM 659 C CA . GLU A 1 85 ? -21.646 9.867 14.531 1.00 90.56 85 GLU A CA 1
ATOM 660 C C . GLU A 1 85 ? -22.518 8.640 14.819 1.00 90.56 85 GLU A C 1
ATOM 662 O O . GLU A 1 85 ? -23.599 8.773 15.387 1.00 90.56 85 GLU A O 1
ATOM 667 N N . ARG A 1 86 ? -22.020 7.431 14.532 1.00 90.31 86 ARG A N 1
ATOM 668 C CA . ARG A 1 86 ? -22.750 6.183 14.811 1.00 90.31 86 ARG A CA 1
ATOM 669 C C . ARG A 1 86 ? -23.089 6.011 16.289 1.00 90.31 86 ARG A C 1
ATOM 671 O O . ARG A 1 86 ? -24.184 5.565 16.599 1.00 90.31 86 ARG A O 1
ATOM 678 N N . LEU A 1 87 ? -22.167 6.361 17.186 1.00 89.81 87 LEU A N 1
ATOM 679 C CA . LEU A 1 87 ? -22.396 6.301 18.632 1.00 89.81 87 LEU A CA 1
ATOM 680 C C . LEU A 1 87 ? -23.380 7.368 19.130 1.00 89.81 87 LEU A C 1
ATOM 682 O O . LEU A 1 87 ? -24.022 7.148 20.146 1.00 89.81 87 LEU A O 1
ATOM 686 N N . ARG A 1 88 ? -23.512 8.509 18.440 1.00 86.31 88 ARG A N 1
ATOM 687 C CA . ARG A 1 88 ? -24.540 9.521 18.749 1.00 86.31 88 ARG A CA 1
ATOM 688 C C . ARG A 1 88 ? -25.937 9.108 18.293 1.00 86.31 88 ARG A C 1
ATOM 690 O O . ARG A 1 88 ? -26.916 9.594 18.848 1.00 86.31 88 ARG A O 1
ATOM 697 N N . GLN A 1 89 ? -26.015 8.270 17.262 1.00 81.25 89 GLN A N 1
ATOM 698 C CA . GLN A 1 89 ? -27.263 7.760 16.693 1.00 81.25 89 GLN A CA 1
ATOM 699 C C . GLN A 1 89 ? -27.720 6.424 17.310 1.00 81.25 89 GLN A C 1
ATOM 701 O O . GLN A 1 89 ? -28.778 5.924 16.928 1.00 81.25 89 GLN A O 1
ATOM 706 N N . ALA A 1 90 ? -26.927 5.841 18.215 1.00 69.44 90 ALA A N 1
ATOM 707 C CA . ALA A 1 90 ? -27.226 4.608 18.946 1.00 69.44 90 ALA A CA 1
ATOM 708 C C . ALA A 1 90 ? -27.851 4.912 20.313 1.00 69.44 90 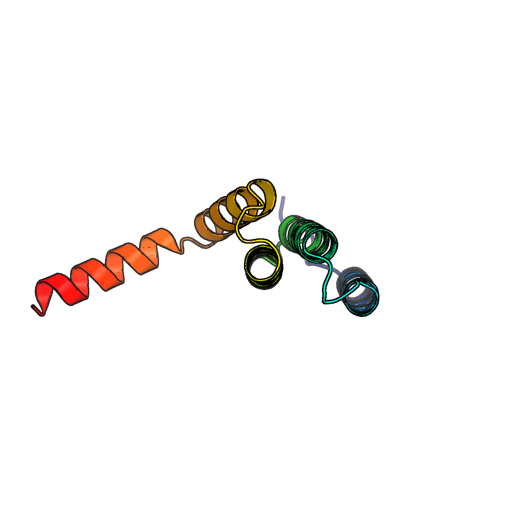ALA A C 1
ATOM 710 O O . ALA A 1 90 ? -28.734 4.128 20.726 1.00 69.44 90 ALA A O 1
#

pLDDT: mean 90.09, std 11.46, range [35.94, 98.62]

Secondary structure (DSSP, 8-state):
-PPPPPPHHHHHHHHHHHTTS-TT-HHHHHHHHHHHHHTT-HHHHHHHHHHHHHH-TT-HHHHHHHHHHHHHTTHHHHHHHHHHHHHH--

Foldseek 3Di:
DPDPQQDPVNVVVLVVLVVVFDLLALVSLQVSLVSCVVNVVLVSSLVSLVSSCVNPVPPVSSVVSNVVSCVVVCVVVVVVVVVVVVVVVD

Radius of gyration: 15.65 Å; chains: 1; bounding box: 37×38×37 Å

Sequence (90 aa):
MTAPALSERDLAALRSFARRIDPSDAGAHNNLGVLYYRKGLVAEAIAEFTRALELDPKMQVAQRNLEIAHHDTGYYDGRVAELQERLRQA